Protein AF-A0A956H9R2-F1 (afdb_monomer)

Sequence (173 aa):
MGATNITAVIPGRVAHQPAMDPNILPSTFATTELSIGGMTCASCVSHVEQALSAVLGVETVSVNLATERASVRHQPGVEPATLAAAITKAGYDAQLSPKSKRVRSHDDGGLRRSLTIAALLTAPLFVIEMLGHAVPSFHEWLSVTFGRARLDWIGLILASAVMLGPGLDFYRK

Solvent-accessible surface area (backbone atoms only — not comparable to full-atom values): 10588 Å² total; per-residue (Å²): 141,89,85,80,91,79,90,78,91,72,90,76,71,81,75,78,75,76,79,78,76,87,80,85,62,90,74,66,60,40,78,48,47,35,34,44,48,88,65,85,47,73,69,48,47,55,52,48,47,51,44,51,61,69,39,84,58,48,77,49,73,48,72,40,72,93,76,34,34,35,43,37,35,23,39,74,86,58,54,72,68,57,58,29,50,36,36,41,74,74,73,31,50,48,44,80,42,88,72,76,74,68,82,72,69,82,60,61,66,61,58,50,50,51,50,52,51,50,48,63,67,46,47,62,56,49,52,56,61,57,47,36,73,75,34,65,73,55,41,53,56,48,45,74,75,61,40,66,74,54,53,54,55,52,49,53,54,51,53,51,52,59,55,55,53,67,54,53,61,66,76,72,111

Structure (mmCIF, N/CA/C/O backbone):
data_AF-A0A956H9R2-F1
#
_entry.id   AF-A0A956H9R2-F1
#
loop_
_atom_site.group_PDB
_atom_site.id
_atom_site.type_symbol
_atom_site.label_atom_id
_atom_site.label_alt_id
_atom_site.label_comp_id
_atom_site.label_asym_id
_atom_site.label_entity_id
_atom_site.label_seq_id
_atom_site.pdbx_PDB_ins_code
_atom_site.Cartn_x
_atom_site.Cartn_y
_atom_site.Cartn_z
_atom_site.occupancy
_atom_site.B_iso_or_equiv
_atom_site.auth_seq_id
_atom_site.auth_comp_id
_atom_site.auth_asym_id
_atom_site.auth_atom_id
_atom_site.pdbx_PDB_model_num
ATOM 1 N N . MET A 1 1 ? -54.084 -2.138 -38.788 1.00 40.81 1 MET A N 1
ATOM 2 C CA . MET A 1 1 ? -53.160 -2.146 -39.945 1.00 40.81 1 MET A CA 1
ATOM 3 C C . MET A 1 1 ? -53.142 -0.723 -40.491 1.00 40.81 1 MET A C 1
ATOM 5 O O . MET A 1 1 ? -54.175 -0.288 -40.957 1.00 40.81 1 MET A O 1
ATOM 9 N N . GLY A 1 2 ? -52.132 0.128 -40.360 1.00 43.62 2 GLY A N 1
ATOM 10 C CA . GLY A 1 2 ? -50.724 -0.065 -40.035 1.00 43.62 2 GLY A CA 1
ATOM 11 C C . GLY A 1 2 ? -49.897 0.801 -40.988 1.00 43.62 2 GLY A C 1
ATOM 12 O O . GLY A 1 2 ? -49.231 0.241 -41.844 1.00 43.62 2 GLY A O 1
ATOM 13 N N . ALA A 1 3 ? -50.012 2.134 -40.899 1.00 43.41 3 ALA A N 1
ATOM 14 C CA . ALA A 1 3 ? -49.107 3.090 -41.547 1.00 43.41 3 ALA A CA 1
ATOM 15 C C . ALA A 1 3 ? -49.358 4.525 -41.046 1.00 43.41 3 ALA A C 1
ATOM 17 O O . ALA A 1 3 ? -50.300 5.163 -41.505 1.00 43.41 3 ALA A O 1
ATOM 18 N N . THR A 1 4 ? -48.472 5.045 -40.190 1.00 41.53 4 THR A N 1
ATOM 19 C CA . THR A 1 4 ? -48.065 6.459 -40.255 1.00 41.53 4 THR A CA 1
ATOM 20 C C . THR A 1 4 ? -46.663 6.617 -39.669 1.00 41.53 4 THR A C 1
ATOM 22 O O . THR A 1 4 ? -46.440 6.448 -38.475 1.00 41.53 4 THR A O 1
ATOM 25 N N . ASN A 1 5 ? -45.714 6.918 -40.554 1.00 40.12 5 ASN A N 1
ATOM 26 C CA . ASN A 1 5 ? -44.390 7.443 -40.242 1.00 40.12 5 ASN A CA 1
ATOM 27 C C . ASN A 1 5 ? -44.522 8.809 -39.558 1.00 40.12 5 ASN A C 1
ATOM 29 O O . ASN A 1 5 ? -45.187 9.682 -40.114 1.00 40.12 5 ASN A O 1
ATOM 33 N N . ILE A 1 6 ? -43.809 9.032 -38.451 1.00 43.25 6 ILE A N 1
ATOM 34 C CA . ILE A 1 6 ? -43.349 10.373 -38.068 1.00 43.25 6 ILE A CA 1
ATOM 35 C C . ILE A 1 6 ? -41.888 10.271 -37.630 1.00 43.25 6 ILE A C 1
ATOM 37 O O . ILE A 1 6 ? -41.548 9.720 -36.586 1.00 43.25 6 ILE A O 1
ATOM 41 N N . THR A 1 7 ? -41.031 10.813 -38.485 1.00 40.97 7 THR A N 1
ATOM 42 C CA . THR A 1 7 ? -39.632 11.135 -38.239 1.00 40.97 7 THR A CA 1
ATOM 43 C C . THR A 1 7 ? -39.524 12.214 -37.162 1.00 40.97 7 THR A C 1
ATOM 45 O O . THR A 1 7 ? -40.109 13.283 -37.303 1.00 40.97 7 THR A O 1
ATOM 48 N N . ALA A 1 8 ? -38.703 11.981 -36.141 1.00 35.78 8 ALA A N 1
ATOM 49 C CA . ALA A 1 8 ? -38.083 13.048 -35.361 1.00 35.78 8 ALA A CA 1
ATOM 50 C C . ALA A 1 8 ? -36.672 12.605 -34.962 1.00 35.78 8 ALA A C 1
ATOM 52 O O . ALA A 1 8 ? -36.440 11.998 -33.920 1.00 35.78 8 ALA A O 1
ATOM 53 N N . VAL A 1 9 ? -35.722 12.889 -35.851 1.00 36.34 9 VAL A N 1
ATOM 54 C CA . VAL A 1 9 ? -34.301 12.950 -35.514 1.00 36.34 9 VAL A CA 1
ATOM 55 C C . VAL A 1 9 ? -34.120 14.149 -34.582 1.00 36.34 9 VAL A C 1
ATOM 57 O O . VAL A 1 9 ? -34.313 15.286 -35.005 1.00 36.34 9 VAL A O 1
ATOM 60 N N . ILE A 1 10 ? -33.747 13.905 -33.325 1.00 43.47 10 ILE A N 1
ATOM 61 C CA . ILE A 1 10 ? -33.203 14.933 -32.430 1.00 43.47 10 ILE A CA 1
ATOM 62 C C . ILE A 1 10 ? -31.730 14.578 -32.185 1.00 43.47 10 ILE A C 1
ATOM 64 O O . ILE A 1 10 ? -31.458 13.527 -31.603 1.00 43.47 10 ILE A O 1
ATOM 68 N N . PRO A 1 11 ? -30.760 15.418 -32.589 1.00 39.88 11 PRO A N 1
ATOM 69 C CA . PRO A 1 11 ? -29.368 15.242 -32.207 1.00 39.88 11 PRO A CA 1
ATOM 70 C C . PRO A 1 11 ? -29.194 15.778 -30.780 1.00 39.88 11 PRO A C 1
ATOM 72 O O . PRO A 1 11 ? -28.867 16.943 -30.551 1.00 39.88 11 PRO A O 1
ATOM 75 N N . GLY A 1 12 ? -29.474 14.926 -29.796 1.00 37.97 12 GLY A N 1
ATOM 76 C CA . GLY A 1 12 ? -29.256 15.218 -28.384 1.00 37.97 12 GLY A CA 1
ATOM 77 C C . GLY A 1 12 ? -27.779 15.087 -28.031 1.00 37.97 12 GLY A C 1
ATOM 78 O O . GLY A 1 12 ? -27.314 14.005 -27.691 1.00 37.97 12 GLY A O 1
ATOM 79 N N . ARG A 1 13 ? -27.053 16.201 -28.152 1.00 40.91 13 ARG A N 1
ATOM 80 C CA . ARG A 1 13 ? -25.752 16.497 -27.532 1.00 40.91 13 ARG A CA 1
ATOM 81 C C . ARG A 1 13 ? -25.540 15.664 -26.259 1.00 40.91 13 ARG A C 1
ATOM 83 O O . ARG A 1 13 ? -26.292 15.827 -25.302 1.00 40.91 13 ARG A O 1
ATOM 90 N N . VAL A 1 14 ? -24.509 14.811 -26.254 1.00 43.16 14 VAL A N 1
ATOM 91 C CA . VAL A 1 14 ? -24.004 14.141 -25.047 1.00 43.16 14 VAL A CA 1
ATOM 92 C C . VAL A 1 14 ? -23.794 15.234 -24.008 1.00 43.16 14 VAL A C 1
ATOM 94 O O . VAL A 1 14 ? -22.927 16.095 -24.170 1.00 43.16 14 VAL A O 1
ATOM 97 N N . ALA A 1 15 ? -24.660 15.264 -22.998 1.00 39.78 15 ALA A N 1
ATOM 98 C CA . ALA A 1 15 ? -24.491 16.136 -21.858 1.00 39.78 15 ALA A CA 1
ATOM 99 C C . ALA A 1 15 ? -23.187 15.704 -21.189 1.00 39.78 15 ALA A C 1
ATOM 101 O O . ALA A 1 15 ? -23.112 14.656 -20.553 1.00 39.78 15 ALA A O 1
ATOM 102 N N . HIS A 1 16 ? -22.141 16.493 -21.421 1.00 41.53 16 HIS A N 1
ATOM 103 C CA . HIS A 1 16 ? -20.935 16.514 -20.620 1.00 41.53 16 HIS A CA 1
ATOM 104 C C . HIS A 1 16 ? -21.388 16.684 -19.169 1.00 41.53 16 HIS A C 1
ATOM 106 O O . HIS A 1 16 ? -21.854 17.755 -18.786 1.00 41.53 16 HIS A O 1
ATOM 112 N N . GLN A 1 17 ? -21.378 15.590 -18.411 1.00 53.69 17 GLN A N 1
ATOM 113 C CA . GLN A 1 17 ? -21.685 15.602 -16.990 1.00 53.69 17 GLN A CA 1
ATOM 114 C C . GLN A 1 17 ? -20.584 16.445 -16.335 1.00 53.69 17 GLN A C 1
ATOM 116 O O . GLN A 1 17 ? -19.419 16.048 -16.419 1.00 53.69 17 GLN A O 1
ATOM 121 N N . PRO A 1 18 ? -20.887 17.627 -15.766 1.00 43.78 18 PRO A N 1
ATOM 122 C CA . PRO A 1 18 ? -19.881 18.356 -15.018 1.00 43.78 18 PRO A CA 1
ATOM 123 C C . PRO A 1 18 ? -19.479 17.467 -13.843 1.00 43.78 18 PRO A C 1
ATOM 125 O O . PRO A 1 18 ? -20.340 16.943 -13.132 1.00 43.78 18 PRO A O 1
ATOM 128 N N . ALA A 1 19 ? -18.173 17.242 -13.703 1.00 48.56 19 ALA A N 1
ATOM 129 C CA . ALA A 1 19 ? -17.596 16.570 -12.554 1.00 48.56 19 ALA A CA 1
ATOM 130 C C . ALA A 1 19 ? -18.202 17.182 -11.284 1.00 48.56 19 ALA A C 1
ATOM 132 O O . ALA A 1 19 ? -18.130 18.391 -11.079 1.00 48.56 19 ALA A O 1
ATOM 133 N N . MET A 1 20 ? -18.866 16.356 -10.475 1.00 42.56 20 MET A N 1
ATOM 134 C CA . MET A 1 20 ? -19.297 16.773 -9.148 1.00 42.56 20 MET A CA 1
ATOM 135 C C . MET A 1 20 ? -18.040 17.064 -8.335 1.00 42.56 20 MET A C 1
ATOM 137 O O . MET A 1 20 ? -17.264 16.150 -8.064 1.00 42.56 20 MET A O 1
ATOM 141 N N . ASP A 1 21 ? -17.846 18.327 -7.966 1.00 52.12 21 ASP A N 1
ATOM 142 C CA . ASP A 1 21 ? -16.812 18.749 -7.030 1.00 52.12 21 ASP A CA 1
ATOM 143 C C . ASP A 1 21 ? -17.079 18.089 -5.663 1.00 52.12 21 ASP A C 1
ATOM 145 O O . ASP A 1 21 ? -18.070 18.419 -5.007 1.00 52.12 21 ASP A O 1
ATOM 149 N N . PRO A 1 22 ? -16.222 17.176 -5.168 1.00 59.03 22 PRO A N 1
ATOM 150 C CA . PRO A 1 22 ? -16.451 16.479 -3.899 1.00 59.03 22 PRO A CA 1
ATOM 151 C C . PRO A 1 22 ? -16.157 17.355 -2.664 1.00 59.03 22 PRO A C 1
ATOM 153 O O . PRO A 1 22 ? -15.996 16.835 -1.565 1.00 59.03 22 PRO A O 1
ATOM 156 N N . ASN A 1 23 ? -16.058 18.680 -2.817 1.00 55.75 23 ASN A N 1
ATOM 157 C CA . ASN A 1 23 ? -15.559 19.593 -1.787 1.00 55.75 23 ASN A CA 1
ATOM 158 C C . ASN A 1 23 ? -16.600 20.637 -1.344 1.00 55.75 23 ASN A C 1
ATOM 160 O O . ASN A 1 23 ? -16.309 21.830 -1.304 1.00 55.75 23 ASN A O 1
ATOM 164 N N . ILE A 1 24 ? -17.827 20.202 -1.037 1.00 48.12 24 ILE A N 1
ATOM 165 C CA . ILE A 1 24 ? -18.875 21.092 -0.493 1.00 48.12 24 ILE A CA 1
ATOM 166 C C . ILE A 1 24 ? -19.135 20.858 1.008 1.00 48.12 24 ILE A C 1
ATOM 168 O O . ILE A 1 24 ? -19.807 21.659 1.647 1.00 48.12 24 ILE A O 1
ATOM 172 N N . LEU A 1 25 ? -18.520 19.856 1.644 1.00 46.28 25 LEU A N 1
ATOM 173 C CA . LEU A 1 25 ? -18.538 19.715 3.104 1.00 46.28 25 LEU A CA 1
ATOM 174 C C . LEU A 1 25 ? -17.166 19.211 3.570 1.00 46.28 25 LEU A C 1
ATOM 176 O O . LEU A 1 25 ? -16.755 18.145 3.113 1.00 46.28 25 LEU A O 1
ATOM 180 N N . PRO A 1 26 ? -16.446 19.897 4.480 1.00 50.88 26 PRO A N 1
ATOM 181 C CA . PRO A 1 26 ? -15.324 19.282 5.170 1.00 50.88 26 PRO A CA 1
ATOM 182 C C . PRO A 1 26 ? -15.901 18.242 6.133 1.00 50.88 26 PRO A C 1
ATOM 184 O O . PRO A 1 26 ? -16.049 18.486 7.328 1.00 50.88 26 PRO A O 1
ATOM 187 N N . SER A 1 27 ? -16.270 17.071 5.620 1.00 58.09 27 SER A N 1
ATOM 188 C CA . SER A 1 27 ? -16.383 15.889 6.455 1.00 58.09 27 SER A CA 1
ATOM 189 C C . SER A 1 27 ? -14.968 15.618 6.959 1.00 58.09 27 SER A C 1
ATOM 191 O O . SER A 1 27 ? -14.120 15.130 6.211 1.00 58.09 27 SER A O 1
ATOM 193 N N . THR A 1 28 ? -14.671 16.075 8.175 1.00 73.38 28 THR A N 1
ATOM 194 C CA . THR A 1 28 ? -13.349 16.044 8.814 1.00 73.38 28 THR A CA 1
ATOM 195 C C . THR A 1 28 ? -12.965 14.614 9.178 1.00 73.38 28 THR A C 1
ATOM 197 O O . THR A 1 28 ? -12.800 14.272 10.341 1.00 73.38 28 THR A O 1
ATOM 200 N N . PHE A 1 29 ? -12.834 13.747 8.181 1.00 80.81 29 PHE A N 1
ATOM 201 C CA . PHE A 1 29 ? -12.294 12.415 8.366 1.00 80.81 29 PHE A CA 1
ATOM 202 C C . PHE A 1 29 ? -10.786 12.509 8.595 1.00 80.81 29 PHE A C 1
ATOM 204 O O . PHE A 1 29 ? -10.067 13.217 7.886 1.00 80.81 29 PHE A O 1
ATOM 211 N N . ALA A 1 30 ? -10.310 11.792 9.605 1.00 85.00 30 ALA A N 1
ATOM 212 C CA . ALA A 1 30 ? -8.898 11.599 9.868 1.00 85.00 30 ALA A CA 1
ATOM 213 C C . ALA A 1 30 ? -8.435 10.293 9.211 1.00 85.00 30 ALA A C 1
ATOM 215 O O . ALA A 1 30 ? -9.179 9.313 9.154 1.00 85.00 30 ALA A O 1
ATOM 216 N N . THR A 1 31 ? -7.198 10.280 8.717 1.00 88.06 31 THR A N 1
ATOM 217 C CA . THR A 1 31 ? -6.542 9.060 8.237 1.00 88.06 31 THR A CA 1
ATOM 218 C C . THR A 1 31 ? -5.458 8.662 9.223 1.00 88.06 31 THR A C 1
ATOM 220 O O . THR A 1 31 ? -4.543 9.447 9.484 1.00 88.06 31 THR A O 1
ATOM 223 N N . THR A 1 32 ? -5.541 7.433 9.721 1.00 89.25 32 THR A N 1
ATOM 224 C CA . THR A 1 32 ? -4.547 6.832 10.615 1.00 89.25 32 THR A CA 1
ATOM 225 C C . THR A 1 32 ? -3.895 5.641 9.926 1.00 89.25 32 THR A C 1
ATOM 227 O O . THR A 1 32 ? -4.575 4.830 9.299 1.00 89.25 32 THR A O 1
ATOM 230 N N . GLU A 1 33 ? -2.572 5.530 10.052 1.00 91.25 33 GLU A N 1
ATOM 231 C CA . GLU A 1 33 ? -1.825 4.347 9.623 1.00 91.25 33 GLU A CA 1
ATOM 232 C C . GLU A 1 33 ? -1.420 3.484 10.816 1.00 91.25 33 GLU A C 1
ATOM 234 O O . GLU A 1 33 ? -0.844 3.971 11.795 1.00 91.25 33 GLU A O 1
ATOM 239 N N . LEU A 1 34 ? -1.676 2.185 10.695 1.00 90.94 34 LEU A N 1
ATOM 240 C CA . LEU A 1 34 ? -1.289 1.167 11.663 1.00 90.94 34 LEU A CA 1
ATOM 241 C C . LEU A 1 34 ? -0.310 0.190 11.008 1.00 90.94 34 LEU A C 1
ATOM 243 O O . LEU A 1 34 ? -0.489 -0.202 9.855 1.00 90.94 34 LEU A O 1
ATOM 247 N N . SER A 1 35 ? 0.729 -0.189 11.745 1.00 91.69 35 SER A N 1
ATOM 248 C CA . SER A 1 35 ? 1.608 -1.306 11.402 1.00 91.69 35 SER A CA 1
ATOM 249 C C . SER A 1 35 ? 1.041 -2.569 12.038 1.00 91.69 35 SER A C 1
ATOM 251 O O . SER A 1 35 ? 0.669 -2.526 13.213 1.00 91.69 35 SER A O 1
ATOM 253 N N . ILE A 1 36 ? 0.968 -3.664 11.283 1.00 91.56 36 ILE A N 1
ATOM 254 C CA . ILE A 1 36 ? 0.336 -4.908 11.732 1.00 91.56 36 ILE A CA 1
ATOM 255 C C . ILE A 1 36 ? 1.327 -6.062 11.629 1.00 91.56 36 ILE A C 1
ATOM 257 O O . ILE A 1 36 ? 1.747 -6.419 10.534 1.00 91.56 36 ILE A O 1
ATOM 261 N N . GLY A 1 37 ? 1.652 -6.682 12.757 1.00 89.31 37 GLY A N 1
ATOM 262 C CA . GLY A 1 37 ? 2.492 -7.871 12.818 1.00 89.31 37 GLY A CA 1
ATOM 263 C C . GLY A 1 37 ? 1.692 -9.166 12.667 1.00 89.31 37 GLY A C 1
ATOM 264 O O . GLY A 1 37 ? 0.582 -9.303 13.188 1.00 89.31 37 GLY A O 1
ATOM 265 N N . GLY A 1 38 ? 2.288 -10.152 11.990 1.00 86.38 38 GLY A N 1
ATOM 266 C CA . GLY A 1 38 ? 1.751 -11.516 11.904 1.00 86.38 38 GLY A CA 1
ATOM 267 C C . GLY A 1 38 ? 0.800 -11.778 10.731 1.00 86.38 38 GLY A C 1
ATOM 268 O O . GLY A 1 38 ? 0.182 -12.841 10.679 1.00 86.38 38 GLY A O 1
ATOM 269 N N . MET A 1 39 ? 0.681 -10.854 9.771 1.00 88.06 39 MET A N 1
ATOM 270 C CA . MET A 1 39 ? -0.054 -11.106 8.528 1.00 88.06 39 MET A CA 1
ATOM 271 C C . MET A 1 39 ? 0.832 -11.849 7.526 1.00 88.06 39 MET A C 1
ATOM 273 O O . MET A 1 39 ? 1.790 -11.295 7.007 1.00 88.06 39 MET A O 1
ATOM 277 N N . THR A 1 40 ? 0.491 -13.094 7.205 1.00 86.88 40 THR A N 1
ATOM 278 C CA . THR A 1 40 ? 1.276 -13.929 6.272 1.00 86.88 40 THR A CA 1
ATOM 279 C C . THR A 1 40 ? 0.507 -14.320 5.012 1.00 86.88 40 THR A C 1
ATOM 281 O O . THR A 1 40 ? 1.043 -14.995 4.136 1.00 86.88 40 THR A O 1
ATOM 284 N N . CYS A 1 41 ? -0.764 -13.929 4.909 1.00 90.00 41 CYS A N 1
ATOM 285 C CA . CYS A 1 41 ? -1.683 -14.485 3.929 1.00 90.00 41 CYS A CA 1
ATOM 286 C C . CYS A 1 41 ? -2.767 -13.491 3.497 1.00 90.00 41 CYS A C 1
ATOM 288 O O . CYS A 1 41 ? -3.171 -12.627 4.270 1.00 90.00 41 CYS A O 1
ATOM 290 N N . ALA A 1 42 ? -3.301 -13.637 2.280 1.00 86.75 42 ALA A N 1
ATOM 291 C CA . ALA A 1 42 ? -4.391 -12.784 1.791 1.00 86.75 42 ALA A CA 1
ATOM 292 C C . ALA A 1 42 ? -5.674 -12.916 2.635 1.00 86.75 42 ALA A C 1
ATOM 294 O O . ALA A 1 42 ? -6.384 -11.939 2.842 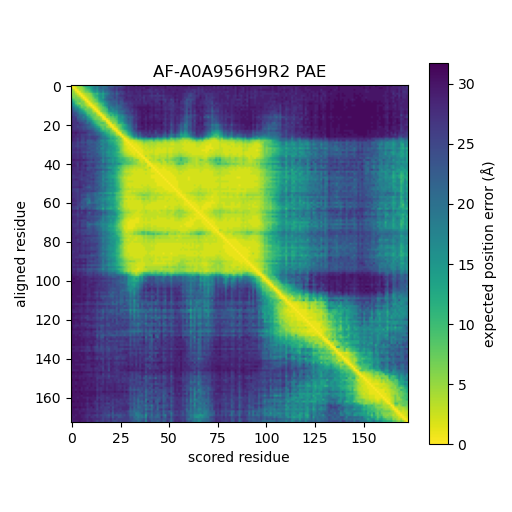1.00 86.75 42 ALA A O 1
ATOM 295 N N . SER A 1 43 ? -5.951 -14.094 3.202 1.00 90.25 43 SER A N 1
ATOM 296 C CA . SER A 1 43 ? -7.079 -14.260 4.129 1.00 90.25 43 SER A CA 1
ATOM 297 C C . SER A 1 43 ? -6.871 -13.521 5.457 1.00 90.25 43 SER A C 1
ATOM 299 O O . SER A 1 43 ? -7.837 -13.067 6.062 1.00 90.25 43 SER A O 1
ATOM 301 N N . CYS A 1 44 ? -5.617 -13.345 5.885 1.00 91.00 44 CYS A N 1
ATOM 302 C CA . CYS A 1 44 ? -5.247 -12.571 7.066 1.00 91.00 44 CYS A CA 1
ATOM 303 C C . CYS A 1 44 ? -5.606 -11.089 6.852 1.00 91.00 44 CYS A C 1
ATOM 305 O O . CYS A 1 44 ? -6.176 -10.452 7.733 1.00 91.00 44 CYS A O 1
ATOM 307 N N . VAL A 1 45 ? -5.354 -10.576 5.641 1.00 92.19 45 VAL A N 1
ATOM 308 C CA . VAL A 1 45 ? -5.723 -9.215 5.216 1.00 92.19 45 VAL A CA 1
ATOM 309 C C . VAL A 1 45 ? -7.230 -9.003 5.332 1.00 92.19 45 VAL A C 1
ATOM 311 O O . VAL A 1 45 ? -7.663 -8.083 6.019 1.00 92.19 45 VAL A O 1
ATOM 314 N N . SER A 1 46 ? -8.033 -9.885 4.730 1.00 92.81 46 SER A N 1
ATOM 315 C CA . SER A 1 46 ? -9.495 -9.758 4.768 1.00 92.81 46 SER A CA 1
ATOM 316 C C . SER A 1 46 ? -10.053 -9.810 6.191 1.00 92.81 46 SER A C 1
ATOM 318 O O . SER A 1 46 ? -11.008 -9.100 6.500 1.00 92.81 46 SER A O 1
ATOM 320 N N . HIS A 1 47 ? -9.460 -10.621 7.070 1.00 93.38 47 HIS A N 1
ATOM 321 C CA . HIS A 1 47 ? -9.880 -10.701 8.467 1.00 93.38 47 HIS A CA 1
ATOM 322 C C . HIS A 1 47 ? -9.604 -9.390 9.220 1.00 93.38 47 HIS A C 1
ATOM 324 O O . HIS A 1 47 ? -10.474 -8.888 9.933 1.00 93.38 47 HIS A O 1
ATOM 330 N N . VAL A 1 48 ? -8.432 -8.785 9.002 1.00 93.38 48 VAL A N 1
ATOM 331 C CA . VAL A 1 48 ? -8.086 -7.480 9.582 1.00 93.38 48 VAL A CA 1
ATOM 332 C C . VAL A 1 48 ? -8.966 -6.358 9.022 1.00 93.38 48 VAL A C 1
ATOM 334 O O . VAL A 1 48 ? -9.444 -5.516 9.785 1.00 93.38 48 VAL A O 1
ATOM 337 N N . GLU A 1 49 ? -9.236 -6.352 7.715 1.00 93.88 49 GLU A N 1
ATOM 338 C CA . GLU A 1 49 ? -10.134 -5.375 7.086 1.00 93.88 49 GLU A CA 1
ATOM 339 C C . GLU A 1 49 ? -11.547 -5.438 7.669 1.00 93.88 49 GLU A C 1
ATOM 341 O O . GLU A 1 49 ? -12.136 -4.397 7.969 1.00 93.88 49 GLU A O 1
ATOM 346 N N . GLN A 1 50 ? -12.075 -6.645 7.888 1.00 92.44 50 GLN A N 1
ATOM 347 C CA . GLN A 1 50 ? -13.377 -6.847 8.526 1.00 92.44 50 GLN A CA 1
ATOM 348 C C . GLN A 1 50 ? -13.379 -6.361 9.979 1.00 92.44 50 GLN A C 1
ATOM 350 O O . GLN A 1 50 ? -14.304 -5.653 10.380 1.00 92.44 50 GLN A O 1
ATOM 355 N N . ALA A 1 51 ? -12.334 -6.677 10.751 1.00 92.19 51 ALA A N 1
ATOM 356 C CA . ALA A 1 51 ? -12.211 -6.239 12.140 1.00 92.19 51 ALA A CA 1
ATOM 357 C C . ALA A 1 51 ? -12.173 -4.706 12.269 1.00 92.19 51 ALA A C 1
ATOM 359 O O . ALA A 1 51 ? -12.818 -4.142 13.153 1.00 92.19 51 ALA A O 1
ATOM 360 N N . LEU A 1 52 ? -11.461 -4.025 11.367 1.00 91.94 52 LEU A N 1
ATOM 361 C CA . LEU A 1 52 ? -11.385 -2.563 11.332 1.00 91.94 52 LEU A CA 1
ATOM 362 C C . LEU A 1 52 ? -12.676 -1.918 10.824 1.00 91.94 52 LEU A C 1
ATOM 364 O O . LEU A 1 52 ? -13.105 -0.903 11.367 1.00 91.94 52 LEU A O 1
ATOM 368 N N . SER A 1 53 ? -13.323 -2.515 9.823 1.00 91.69 53 SER A N 1
ATOM 369 C CA . SER A 1 53 ? -14.589 -2.007 9.274 1.00 91.69 53 SER A CA 1
ATOM 370 C C . SER A 1 53 ? -15.753 -2.139 10.261 1.00 91.69 53 SER A C 1
ATOM 372 O O . SER A 1 53 ? -16.728 -1.400 10.166 1.00 91.69 53 SER A O 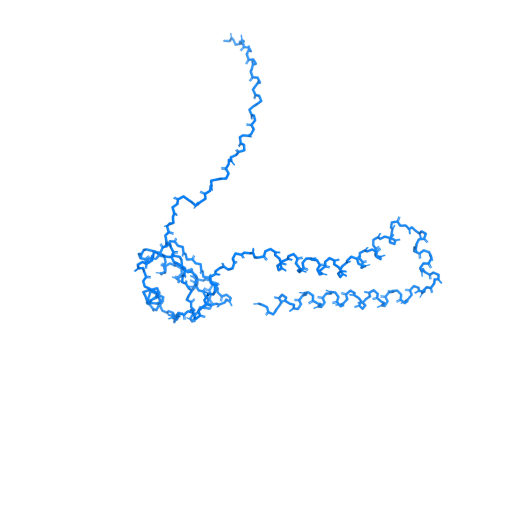1
ATOM 374 N N . ALA A 1 54 ? -15.656 -3.055 11.229 1.00 91.25 54 ALA A N 1
ATOM 375 C CA . ALA A 1 54 ? -16.636 -3.209 12.302 1.00 91.25 54 ALA A CA 1
ATOM 376 C C . ALA A 1 54 ? -16.550 -2.107 13.379 1.00 91.25 54 ALA A C 1
ATOM 378 O O . ALA A 1 54 ? -17.449 -1.997 14.217 1.00 91.25 54 ALA A O 1
ATOM 379 N N . VAL A 1 55 ? -15.488 -1.291 13.391 1.00 90.44 55 VAL A N 1
ATOM 380 C CA . VAL A 1 55 ? -15.343 -0.190 14.351 1.00 90.44 55 VAL A CA 1
ATOM 381 C C . VAL A 1 55 ? -16.259 0.970 13.955 1.00 90.44 55 VAL A C 1
ATOM 383 O O . VAL A 1 55 ? -16.206 1.486 12.840 1.00 90.44 55 VAL A O 1
ATOM 386 N N . LEU A 1 56 ? -17.088 1.423 14.899 1.00 88.00 56 LEU A N 1
ATOM 387 C CA . LEU A 1 56 ? -17.988 2.557 14.692 1.00 88.00 56 LEU A CA 1
ATOM 388 C C . LEU A 1 56 ? -17.202 3.823 14.325 1.00 88.00 56 LEU A C 1
ATOM 390 O O . LEU A 1 56 ? -16.273 4.217 15.026 1.00 88.00 56 LEU A O 1
ATOM 394 N N . GLY A 1 57 ? -17.610 4.476 13.237 1.00 86.31 57 GLY A N 1
ATOM 395 C CA . GLY A 1 57 ? -16.974 5.698 12.743 1.00 86.31 57 GLY A CA 1
ATOM 396 C C . GLY A 1 57 ? -15.838 5.467 11.745 1.00 86.31 57 GLY A C 1
ATOM 397 O O . GLY A 1 57 ? -15.256 6.449 11.290 1.00 86.31 57 GLY A O 1
ATOM 398 N N . VAL A 1 58 ? -15.534 4.221 11.370 1.00 89.88 58 VAL A N 1
ATOM 399 C CA . VAL A 1 58 ? -14.664 3.910 10.226 1.00 89.88 58 VAL A CA 1
ATOM 400 C C . VAL A 1 58 ? -15.456 4.021 8.922 1.00 89.88 58 VAL A C 1
ATOM 402 O O . VAL A 1 58 ? -16.576 3.531 8.819 1.00 89.88 58 VAL A O 1
ATOM 405 N N . GLU A 1 59 ? -14.878 4.691 7.929 1.00 90.00 59 GLU A N 1
ATOM 406 C CA . GLU A 1 59 ? -15.488 4.895 6.610 1.00 90.00 59 GLU A CA 1
ATOM 407 C C . GLU A 1 59 ? -14.842 3.997 5.551 1.00 90.00 59 GLU A C 1
ATOM 409 O O . GLU A 1 59 ? -15.524 3.382 4.738 1.00 90.00 59 GLU A O 1
ATOM 414 N N . THR A 1 60 ? -13.510 3.924 5.545 1.00 87.06 60 THR A N 1
ATOM 415 C CA . THR A 1 60 ? -12.751 3.077 4.615 1.00 87.06 60 THR A CA 1
ATOM 416 C C . THR A 1 60 ? -11.514 2.514 5.284 1.00 87.06 60 THR A C 1
ATOM 418 O O . THR A 1 60 ? -10.853 3.182 6.082 1.00 87.06 60 THR A O 1
ATOM 421 N N . VAL A 1 61 ? -11.189 1.283 4.905 1.00 92.62 61 VAL A N 1
ATOM 422 C CA . VAL A 1 61 ? -10.010 0.543 5.344 1.00 92.62 61 VAL A CA 1
ATOM 423 C C . VAL A 1 61 ? -9.291 0.040 4.100 1.00 92.62 61 VAL A C 1
ATOM 425 O O . VAL A 1 61 ? -9.930 -0.418 3.155 1.00 92.62 61 VAL A O 1
ATOM 428 N N . SER A 1 62 ? -7.969 0.135 4.090 1.00 90.62 62 SER A N 1
ATOM 429 C CA . SER A 1 62 ? -7.124 -0.507 3.088 1.00 90.62 62 SER A CA 1
ATOM 430 C C . SER A 1 62 ? -5.935 -1.143 3.782 1.00 90.62 62 SER A C 1
ATOM 432 O O . SER A 1 62 ? -5.237 -0.474 4.548 1.00 90.62 62 SER A O 1
ATOM 434 N N . VAL A 1 63 ? -5.701 -2.426 3.523 1.00 91.62 63 VAL A N 1
ATOM 435 C CA . VAL A 1 63 ? -4.581 -3.164 4.106 1.00 91.62 63 VAL A CA 1
ATOM 436 C C . VAL A 1 63 ? -3.643 -3.632 3.000 1.00 91.62 63 VAL A C 1
ATOM 438 O O . VAL A 1 63 ? -4.061 -4.159 1.972 1.00 91.62 63 VAL A O 1
ATOM 441 N N . ASN A 1 64 ? -2.345 -3.436 3.209 1.00 89.75 64 ASN A N 1
ATOM 442 C CA . ASN A 1 64 ? -1.303 -3.848 2.285 1.00 89.75 64 ASN A CA 1
ATOM 443 C C . ASN A 1 64 ? -0.409 -4.895 2.953 1.00 89.75 64 ASN A C 1
ATOM 445 O O . ASN A 1 64 ? 0.402 -4.563 3.820 1.00 89.75 64 ASN A O 1
ATOM 449 N N . LEU A 1 65 ? -0.533 -6.143 2.494 1.00 88.88 65 LEU A N 1
ATOM 450 C CA . LEU A 1 65 ? 0.239 -7.281 2.991 1.00 88.88 65 LEU A CA 1
ATOM 451 C C . LEU A 1 65 ? 1.744 -7.131 2.747 1.00 88.88 65 LEU A C 1
ATOM 453 O O . LEU A 1 65 ? 2.528 -7.444 3.631 1.00 88.88 65 LEU A O 1
ATOM 457 N N . ALA A 1 66 ? 2.152 -6.617 1.583 1.00 86.25 66 ALA A N 1
ATOM 458 C CA . ALA A 1 66 ? 3.568 -6.478 1.233 1.00 86.25 66 ALA A CA 1
ATOM 459 C C . ALA A 1 66 ? 4.305 -5.489 2.147 1.00 86.25 66 ALA A C 1
ATOM 461 O O . ALA A 1 66 ? 5.506 -5.613 2.358 1.00 86.25 66 ALA A O 1
ATOM 462 N N . THR A 1 67 ? 3.581 -4.503 2.684 1.00 85.62 67 THR A N 1
ATOM 463 C CA . THR A 1 67 ? 4.146 -3.491 3.589 1.00 85.62 67 THR A CA 1
ATOM 464 C C . THR A 1 67 ? 3.731 -3.664 5.046 1.00 85.62 67 THR A C 1
ATOM 466 O O . THR A 1 67 ? 4.133 -2.839 5.860 1.00 85.62 67 THR A O 1
ATOM 469 N N . GLU A 1 68 ? 2.923 -4.682 5.361 1.00 89.88 68 GLU A N 1
ATOM 470 C CA . GLU A 1 68 ? 2.370 -4.942 6.698 1.00 89.88 68 GLU A CA 1
ATOM 471 C C . GLU A 1 68 ? 1.679 -3.716 7.334 1.00 89.88 68 GLU A C 1
ATOM 473 O O . GLU A 1 68 ? 1.792 -3.442 8.531 1.00 89.88 68 GLU A O 1
ATOM 478 N N . ARG A 1 69 ? 0.956 -2.937 6.516 1.00 90.25 69 ARG A N 1
ATOM 479 C CA . ARG A 1 69 ? 0.318 -1.674 6.933 1.00 90.25 69 ARG A CA 1
ATOM 480 C C . ARG A 1 69 ? -1.171 -1.637 6.634 1.00 90.25 69 ARG A C 1
ATOM 482 O O . ARG A 1 69 ? -1.609 -2.105 5.586 1.00 90.25 69 ARG A O 1
ATOM 489 N N . ALA A 1 70 ? -1.923 -0.992 7.521 1.00 91.31 70 ALA A N 1
ATOM 490 C CA . ALA A 1 70 ? -3.319 -0.622 7.324 1.00 91.31 70 ALA A CA 1
ATOM 491 C C . ALA A 1 70 ? -3.489 0.897 7.329 1.00 91.31 70 ALA A C 1
ATOM 493 O O . ALA A 1 70 ? -3.022 1.578 8.242 1.00 91.31 70 ALA A O 1
ATOM 494 N N . SER A 1 71 ? -4.199 1.417 6.334 1.00 90.62 71 SER A N 1
ATOM 495 C CA . SER A 1 71 ? -4.679 2.794 6.282 1.00 90.62 71 SER A CA 1
ATOM 496 C C . SER A 1 71 ? -6.174 2.813 6.581 1.00 90.62 71 SER A C 1
ATOM 498 O O . SER A 1 71 ? -6.952 2.119 5.924 1.00 90.62 71 SER A O 1
ATOM 500 N N . VAL A 1 72 ? -6.577 3.598 7.578 1.00 91.19 72 VAL A N 1
ATOM 501 C CA . VAL A 1 72 ? -7.970 3.686 8.028 1.00 91.19 72 VAL A CA 1
ATOM 502 C C . VAL A 1 72 ? -8.424 5.135 7.975 1.00 91.19 72 VAL A C 1
ATOM 504 O O . VAL A 1 72 ? -7.821 5.998 8.617 1.00 91.19 72 VAL A O 1
ATOM 507 N N . ARG A 1 73 ? -9.501 5.404 7.233 1.00 89.19 73 ARG A N 1
ATOM 508 C CA . ARG A 1 73 ? -10.208 6.688 7.246 1.00 89.19 73 ARG A CA 1
ATOM 509 C C . ARG A 1 73 ? -11.376 6.593 8.218 1.00 89.19 73 ARG A C 1
ATOM 511 O O . ARG A 1 73 ? -12.245 5.737 8.058 1.00 89.19 73 ARG A O 1
ATOM 518 N N . HIS A 1 74 ? -11.380 7.450 9.229 1.00 88.75 74 HIS A N 1
ATOM 519 C CA . HIS A 1 74 ? -12.349 7.414 10.316 1.00 88.75 74 HIS A CA 1
ATOM 520 C C . HIS A 1 74 ? -12.779 8.816 10.746 1.00 88.75 74 HIS A C 1
ATOM 522 O O . HIS A 1 74 ? -12.129 9.819 10.453 1.00 88.75 74 HIS A O 1
ATOM 528 N N . GLN A 1 75 ? -13.894 8.892 11.460 1.00 89.44 75 GLN A N 1
ATOM 529 C CA . GLN A 1 75 ? -14.372 10.120 12.082 1.00 89.44 75 GLN A CA 1
ATOM 530 C C . GLN A 1 75 ? -13.367 10.623 13.136 1.00 89.44 75 GLN A C 1
ATOM 532 O O . GLN A 1 75 ? -12.686 9.816 13.777 1.00 89.44 75 GLN A O 1
ATOM 537 N N . PRO A 1 76 ? -13.284 11.943 13.377 1.00 82.00 76 PRO A N 1
ATOM 538 C CA . PRO A 1 76 ? -12.254 12.537 14.231 1.00 82.00 76 PRO A CA 1
ATOM 539 C C . PRO A 1 76 ? -12.404 12.168 15.719 1.00 82.00 76 PRO A C 1
ATOM 541 O O . PRO A 1 76 ? -11.493 12.415 16.499 1.00 82.00 76 PRO A O 1
ATOM 544 N N . GLY A 1 77 ? -13.531 11.562 16.112 1.00 81.38 77 GLY A N 1
ATOM 545 C CA . GLY A 1 77 ? -13.763 11.035 17.460 1.00 81.38 77 GLY A CA 1
ATOM 546 C C . GLY A 1 77 ? -13.255 9.608 17.697 1.00 81.38 77 GLY A C 1
ATOM 547 O O . GLY A 1 77 ? -13.301 9.143 18.831 1.00 81.38 77 GLY A O 1
ATOM 548 N N . VAL A 1 78 ? -12.788 8.900 16.663 1.00 84.94 78 VAL A N 1
ATOM 549 C CA . VAL A 1 78 ? -12.239 7.545 16.822 1.00 84.94 78 VAL A CA 1
ATOM 550 C C . VAL A 1 78 ? -10.771 7.647 17.214 1.00 84.94 78 VAL A C 1
ATOM 552 O O . VAL A 1 78 ? -9.945 8.172 16.466 1.00 84.94 78 VAL A O 1
ATOM 555 N N . GLU A 1 79 ? -10.441 7.134 18.396 1.00 87.62 79 GLU A N 1
ATOM 556 C CA . GLU A 1 79 ? -9.070 7.143 18.885 1.00 87.62 79 GLU A CA 1
ATOM 557 C C . GLU A 1 79 ? -8.229 6.075 18.161 1.00 87.62 79 GLU A C 1
ATOM 559 O O . GLU A 1 79 ? -8.658 4.919 18.071 1.00 87.62 79 GLU A O 1
ATOM 564 N N . PRO A 1 80 ? -7.006 6.396 17.701 1.00 87.38 80 PRO A N 1
ATOM 565 C CA . PRO A 1 80 ? -6.118 5.430 17.052 1.00 87.38 80 PRO A CA 1
ATOM 566 C C . PRO A 1 80 ? -5.848 4.164 17.887 1.00 87.38 80 PRO A C 1
ATOM 568 O O . PRO A 1 80 ? -5.694 3.074 17.337 1.00 87.38 80 PRO A O 1
ATOM 571 N N . ALA A 1 81 ? -5.855 4.285 19.219 1.00 88.00 81 ALA A N 1
ATOM 572 C CA . ALA A 1 81 ? -5.736 3.156 20.140 1.00 88.00 81 ALA A CA 1
ATOM 573 C C . ALA A 1 81 ? -6.912 2.165 20.034 1.00 88.00 81 ALA A C 1
ATOM 575 O O . ALA A 1 81 ? -6.719 0.961 20.190 1.00 88.00 81 ALA A O 1
ATOM 576 N N . THR A 1 82 ? -8.118 2.645 19.707 1.00 90.38 82 THR A N 1
ATOM 577 C CA . THR A 1 82 ? -9.302 1.793 19.496 1.00 90.38 82 THR A CA 1
ATOM 578 C C . THR A 1 82 ? -9.142 0.933 18.243 1.00 90.38 82 THR A C 1
ATOM 580 O O . THR A 1 82 ? -9.489 -0.248 18.255 1.00 90.38 82 THR A O 1
ATOM 583 N N . LEU A 1 83 ? -8.561 1.500 17.180 1.00 89.94 83 LEU A N 1
ATOM 584 C CA . LEU A 1 83 ? -8.265 0.775 15.942 1.00 89.94 83 LEU A CA 1
ATOM 585 C C . LEU A 1 83 ? -7.201 -0.304 16.172 1.00 89.94 83 LEU A C 1
ATOM 587 O O . LEU A 1 83 ? -7.384 -1.442 15.746 1.00 89.94 83 LEU A O 1
ATOM 591 N N . ALA A 1 84 ? -6.131 0.022 16.902 1.00 91.31 84 ALA A N 1
ATOM 592 C CA . ALA A 1 84 ? -5.113 -0.959 17.277 1.00 91.31 84 ALA A CA 1
ATOM 593 C C . ALA A 1 84 ? -5.713 -2.095 18.125 1.00 91.31 84 ALA A C 1
ATOM 595 O O . ALA A 1 84 ? -5.515 -3.268 17.816 1.00 91.31 84 ALA A O 1
ATOM 596 N N . ALA A 1 85 ? -6.538 -1.764 19.123 1.00 90.75 85 ALA A N 1
ATOM 597 C CA . ALA A 1 85 ? -7.199 -2.752 19.973 1.00 90.75 85 ALA A CA 1
ATOM 598 C C . ALA A 1 85 ? -8.151 -3.683 19.199 1.00 90.75 85 ALA A C 1
ATOM 600 O O . ALA A 1 85 ? -8.270 -4.859 19.548 1.00 90.75 85 ALA A O 1
ATOM 601 N N . ALA A 1 86 ? -8.824 -3.188 18.153 1.00 91.94 86 ALA A N 1
ATOM 602 C CA . ALA A 1 86 ? -9.664 -4.016 17.286 1.00 91.94 86 ALA A CA 1
ATOM 603 C C . ALA A 1 86 ? -8.837 -5.078 16.541 1.00 91.94 86 ALA A C 1
ATOM 605 O O . ALA A 1 86 ? -9.231 -6.243 16.489 1.00 91.94 86 ALA A O 1
ATOM 606 N N . ILE A 1 87 ? -7.658 -4.699 16.042 1.00 92.12 87 ILE A N 1
ATOM 607 C CA . ILE A 1 87 ? -6.731 -5.615 15.368 1.00 92.12 87 ILE A CA 1
ATOM 608 C C . ILE A 1 87 ? -6.137 -6.625 16.366 1.00 92.12 87 ILE A C 1
ATOM 610 O O . ILE A 1 87 ? -6.092 -7.822 16.079 1.00 92.12 87 ILE A O 1
ATOM 614 N N . THR A 1 88 ? -5.778 -6.180 17.575 1.00 91.94 88 THR A N 1
ATOM 615 C CA . THR A 1 88 ? -5.305 -7.074 18.646 1.00 91.94 88 THR A CA 1
ATOM 616 C C . THR A 1 88 ? -6.363 -8.088 19.064 1.00 91.94 88 THR A C 1
ATOM 618 O O . THR A 1 88 ? -6.048 -9.261 19.254 1.00 91.94 88 THR A O 1
ATOM 621 N N . LYS A 1 89 ? -7.639 -7.689 19.131 1.00 91.06 89 LYS A N 1
ATOM 622 C CA . LYS A 1 89 ? -8.755 -8.622 19.367 1.00 91.06 89 LYS A CA 1
ATOM 623 C C . LYS A 1 89 ? -8.939 -9.638 18.239 1.00 91.06 89 LYS A C 1
ATOM 625 O O . LYS A 1 89 ? -9.383 -10.747 18.514 1.00 91.06 89 LYS A O 1
ATOM 630 N N . ALA A 1 90 ? -8.590 -9.281 17.004 1.00 88.94 90 ALA A N 1
ATOM 631 C CA . ALA A 1 90 ? -8.584 -10.203 15.868 1.00 88.94 90 ALA A CA 1
ATOM 632 C C . ALA A 1 90 ? -7.379 -11.168 15.871 1.00 88.94 90 ALA A C 1
ATOM 634 O O . ALA A 1 90 ? -7.332 -12.074 15.040 1.00 88.94 90 ALA A O 1
ATOM 635 N N . GLY A 1 91 ? -6.437 -11.008 16.811 1.00 90.94 91 GLY A N 1
ATOM 636 C CA . GLY A 1 91 ? -5.295 -11.902 17.010 1.00 90.94 91 GLY A CA 1
ATOM 637 C C . GLY A 1 91 ? -3.989 -11.444 16.358 1.00 90.94 91 GLY A C 1
ATOM 638 O O . GLY A 1 91 ? -3.074 -12.255 16.236 1.00 90.94 91 GLY A O 1
ATOM 639 N N . TYR A 1 92 ? -3.885 -10.177 15.947 1.00 91.19 92 TYR A N 1
ATOM 640 C CA . TYR A 1 92 ? -2.689 -9.627 15.298 1.00 91.19 92 TYR A CA 1
ATOM 641 C C . TYR A 1 92 ? -2.039 -8.530 16.148 1.00 91.19 92 TYR A C 1
ATOM 643 O O . TYR A 1 92 ? -2.729 -7.778 16.837 1.00 91.19 92 TYR A O 1
ATOM 651 N N . ASP A 1 93 ? -0.713 -8.406 16.091 1.00 89.62 93 ASP A N 1
ATOM 652 C CA . ASP A 1 93 ? -0.030 -7.291 16.757 1.00 89.62 93 ASP A CA 1
ATOM 653 C C . ASP A 1 93 ? -0.288 -6.003 15.973 1.00 89.62 93 ASP A C 1
ATOM 655 O O . ASP A 1 93 ? -0.172 -6.001 14.750 1.00 89.62 93 ASP A O 1
ATOM 659 N N . ALA A 1 94 ? -0.653 -4.913 16.644 1.00 90.56 94 ALA A N 1
ATOM 660 C CA . ALA A 1 94 ? -0.955 -3.653 15.978 1.00 90.56 94 ALA A CA 1
ATOM 661 C C . ALA A 1 94 ? -0.358 -2.476 16.731 1.00 90.56 94 ALA A C 1
ATOM 663 O O . ALA A 1 94 ? -0.628 -2.264 17.913 1.00 90.56 94 ALA A O 1
ATOM 664 N N . GLN A 1 95 ? 0.421 -1.673 16.015 1.00 88.75 95 GLN A N 1
ATOM 665 C CA . GLN A 1 95 ? 1.085 -0.501 16.567 1.00 88.75 95 GLN A CA 1
ATOM 666 C C . GLN A 1 95 ? 0.818 0.712 15.685 1.00 88.75 95 GLN A C 1
ATOM 668 O O . GLN A 1 95 ? 0.707 0.612 14.461 1.00 88.75 95 GLN A O 1
ATOM 673 N N . LEU A 1 96 ? 0.720 1.885 16.306 1.00 86.00 96 LEU A N 1
ATOM 674 C CA . LEU A 1 96 ? 0.604 3.135 15.565 1.00 86.00 96 LEU A CA 1
ATOM 675 C C . LEU A 1 96 ? 1.884 3.353 14.769 1.00 86.00 96 LEU A C 1
ATOM 677 O O . LEU A 1 96 ? 2.967 3.460 15.343 1.00 86.00 96 LEU A O 1
ATOM 681 N N . SER A 1 97 ? 1.757 3.419 13.445 1.00 77.50 97 SER A N 1
ATOM 682 C CA . SER A 1 97 ? 2.908 3.651 12.582 1.00 77.50 97 SER A CA 1
ATOM 683 C C . SER A 1 97 ? 3.378 5.099 12.782 1.00 77.50 97 SER A C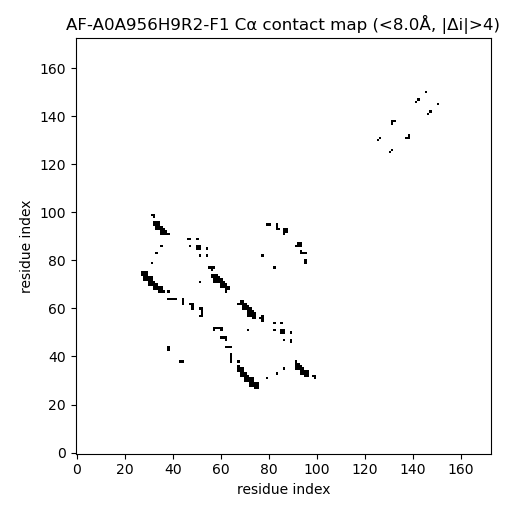 1
ATOM 685 O O . SER A 1 97 ? 2.595 6.033 12.558 1.00 77.50 97 SER A O 1
ATOM 687 N N . PRO A 1 98 ? 4.626 5.344 13.229 1.00 56.22 98 PRO A N 1
ATOM 688 C CA . PRO A 1 98 ? 5.117 6.696 13.436 1.00 56.22 98 PRO A CA 1
ATOM 689 C C . PRO A 1 98 ? 5.202 7.435 12.093 1.00 56.22 98 PRO A C 1
ATOM 691 O O . PRO A 1 98 ? 6.113 7.237 11.297 1.00 56.22 98 PRO A O 1
ATOM 694 N N . LYS A 1 99 ? 4.241 8.344 11.888 1.00 49.94 99 LYS A N 1
ATOM 695 C CA . LYS A 1 99 ? 4.127 9.305 10.780 1.00 49.94 99 LYS A CA 1
ATOM 696 C C . LYS A 1 99 ? 4.020 8.684 9.384 1.00 49.94 99 LYS A C 1
ATOM 698 O O . LYS A 1 99 ? 4.946 8.769 8.576 1.00 49.94 99 LYS A O 1
ATOM 703 N N . SER A 1 100 ? 2.790 8.337 9.013 1.00 48.06 100 SER A N 1
ATOM 704 C CA . SER A 1 100 ? 2.348 8.637 7.652 1.00 48.06 100 SER A CA 1
ATOM 705 C C . SER A 1 100 ? 2.395 10.144 7.455 1.00 48.06 100 SER A C 1
ATOM 707 O O . SER A 1 100 ? 1.594 10.904 8.010 1.00 48.06 100 SER A O 1
ATOM 709 N N . LYS A 1 101 ? 3.369 10.630 6.690 1.00 44.09 101 LYS A N 1
ATOM 710 C CA . LYS A 1 101 ? 3.234 11.953 6.091 1.00 44.09 101 LYS A CA 1
ATOM 711 C C . LYS A 1 101 ? 2.012 11.877 5.184 1.00 44.09 101 LYS A C 1
ATOM 713 O O . LYS A 1 101 ? 2.136 11.333 4.094 1.00 44.09 101 LYS A O 1
ATOM 718 N N . ARG A 1 102 ? 0.890 12.428 5.677 1.00 50.53 102 ARG A N 1
ATOM 719 C CA . ARG A 1 102 ? -0.234 13.031 4.943 1.00 50.53 102 ARG A CA 1
ATOM 720 C C . ARG A 1 102 ? -0.094 12.741 3.455 1.00 50.53 102 ARG A C 1
ATOM 722 O O . ARG A 1 102 ? 0.773 13.382 2.859 1.00 50.53 102 ARG A O 1
ATOM 729 N N . VAL A 1 103 ? -0.866 11.769 2.941 1.00 52.44 103 VAL A N 1
ATOM 730 C CA . VAL A 1 103 ? -0.982 11.398 1.516 1.00 52.44 103 VAL A CA 1
ATOM 731 C C . VAL A 1 103 ? -0.467 12.558 0.679 1.00 52.44 103 VAL A C 1
ATOM 733 O O . VAL A 1 103 ? -1.127 13.595 0.591 1.00 52.44 103 VAL A O 1
ATOM 736 N N . ARG A 1 104 ? 0.789 12.456 0.214 1.00 53.72 104 ARG A N 1
ATOM 737 C CA . ARG A 1 104 ? 1.353 13.474 -0.667 1.00 53.72 104 ARG A CA 1
ATOM 738 C C . ARG A 1 104 ? 0.445 13.426 -1.883 1.00 53.72 104 ARG A C 1
ATOM 740 O O . ARG A 1 104 ? 0.492 12.457 -2.634 1.00 53.72 104 ARG A O 1
ATOM 747 N N . SER A 1 105 ? -0.412 14.433 -2.027 1.00 47.62 105 SER A N 1
ATOM 748 C CA . SER A 1 105 ? -1.010 14.784 -3.305 1.00 47.62 105 SER A CA 1
ATOM 749 C C . SER A 1 105 ? 0.107 14.696 -4.333 1.00 47.62 105 SER A C 1
ATOM 751 O O . SER A 1 105 ? 1.158 15.302 -4.112 1.00 47.62 105 SER A O 1
ATOM 753 N N . HIS A 1 106 ? -0.093 13.857 -5.348 1.00 48.84 106 HIS A N 1
ATOM 754 C CA . HIS A 1 106 ? 0.838 13.620 -6.442 1.00 48.84 106 HIS A CA 1
ATOM 755 C C . HIS A 1 106 ? 1.449 14.963 -6.862 1.00 48.84 106 HIS A C 1
ATOM 757 O O . HIS A 1 106 ? 0.771 15.814 -7.425 1.00 48.84 106 HIS A O 1
ATOM 763 N N . ASP A 1 107 ? 2.702 15.200 -6.479 1.00 50.38 107 ASP A N 1
ATOM 764 C CA . ASP A 1 107 ? 3.440 16.374 -6.916 1.00 50.38 107 ASP A CA 1
ATOM 765 C C . ASP A 1 107 ? 3.946 16.004 -8.309 1.00 50.38 107 ASP A C 1
ATOM 767 O O . ASP A 1 107 ? 4.948 15.294 -8.458 1.00 50.38 107 ASP A O 1
ATOM 771 N N . ASP A 1 108 ? 3.177 16.381 -9.333 1.00 56.50 108 ASP A N 1
ATOM 772 C CA . ASP A 1 108 ? 3.412 16.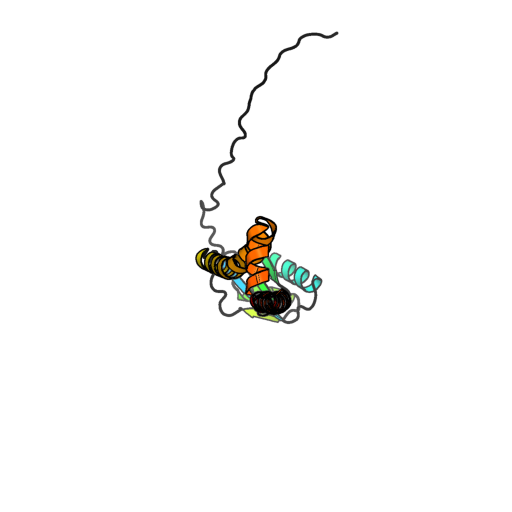016 -10.735 1.00 56.50 108 ASP A CA 1
ATOM 773 C C . ASP A 1 108 ? 4.853 16.315 -11.184 1.00 56.50 108 ASP A C 1
ATOM 775 O O . ASP A 1 108 ? 5.370 15.691 -12.110 1.00 56.50 108 ASP A O 1
ATOM 779 N N . GLY A 1 109 ? 5.550 17.234 -10.506 1.00 57.31 109 GLY A N 1
ATOM 780 C CA . GLY A 1 109 ? 6.943 17.582 -10.774 1.00 57.31 109 GLY A CA 1
ATOM 781 C C . GLY A 1 109 ? 7.933 16.419 -10.630 1.00 57.31 109 GLY A C 1
ATOM 782 O O . GLY A 1 109 ? 8.879 16.332 -11.416 1.00 57.31 109 GLY A O 1
ATOM 783 N N . GLY A 1 110 ? 7.722 15.498 -9.683 1.00 60.06 110 GLY A N 1
ATOM 784 C CA . GLY A 1 110 ? 8.617 14.350 -9.474 1.00 60.06 110 GLY A CA 1
ATOM 785 C C . GLY A 1 110 ? 8.487 13.296 -10.574 1.00 60.06 110 GLY A C 1
ATOM 786 O O . GLY A 1 110 ? 9.488 12.831 -11.125 1.00 60.06 110 GLY A O 1
ATOM 787 N N . LEU A 1 111 ? 7.244 12.985 -10.949 1.00 62.12 111 LEU A N 1
ATOM 788 C CA . LEU A 1 111 ? 6.940 12.035 -12.017 1.00 62.12 111 LEU A CA 1
ATOM 789 C C . LEU A 1 111 ? 7.346 12.599 -13.383 1.00 62.12 111 LEU A C 1
ATOM 791 O O . LEU A 1 111 ? 7.995 11.907 -14.164 1.00 62.12 111 LEU A O 1
ATOM 795 N N . ARG A 1 112 ? 7.082 13.889 -13.637 1.00 62.50 112 ARG A N 1
ATOM 796 C CA . ARG A 1 112 ? 7.530 14.581 -14.857 1.00 62.50 112 ARG A CA 1
ATOM 797 C C . ARG A 1 112 ? 9.047 14.596 -14.985 1.00 62.50 112 ARG A C 1
ATOM 799 O O . ARG A 1 112 ? 9.543 14.417 -16.088 1.00 62.50 112 ARG A O 1
ATOM 806 N N . ARG A 1 113 ? 9.789 14.751 -13.883 1.00 69.81 113 ARG A N 1
ATOM 807 C CA . ARG A 1 113 ? 11.258 14.701 -13.900 1.00 69.81 113 ARG A CA 1
ATOM 808 C C . ARG A 1 113 ? 11.792 13.297 -14.195 1.00 69.81 113 ARG A C 1
ATOM 810 O O . ARG A 1 113 ? 12.781 13.165 -14.904 1.00 69.81 113 ARG A O 1
ATOM 817 N N . SER A 1 114 ? 11.135 12.252 -13.696 1.00 67.81 114 SER A N 1
ATOM 818 C CA . SER A 1 114 ? 11.478 10.867 -14.046 1.00 67.81 114 SER A CA 1
ATOM 819 C C . SER A 1 114 ? 11.176 10.571 -15.520 1.00 67.81 114 SER A C 1
ATOM 821 O O . SER A 1 114 ? 12.021 10.011 -16.213 1.00 67.81 114 SER A O 1
ATOM 823 N N . LEU A 1 115 ? 10.036 11.052 -16.030 1.00 77.56 115 LEU A N 1
ATOM 824 C CA . LEU A 1 115 ? 9.657 10.930 -17.440 1.00 77.56 115 LEU A CA 1
ATOM 825 C C . LEU A 1 115 ? 10.595 11.709 -18.368 1.00 77.56 115 LEU A C 1
ATOM 827 O O . LEU A 1 115 ? 10.953 11.200 -19.426 1.00 77.56 115 LEU A O 1
ATOM 831 N N . THR A 1 116 ? 11.034 12.912 -17.985 1.00 76.19 116 THR A N 1
ATOM 832 C CA . THR A 1 116 ? 11.990 13.684 -18.792 1.00 76.19 116 THR A CA 1
ATOM 833 C C . THR A 1 116 ? 13.375 13.054 -18.782 1.00 76.19 116 THR A C 1
ATOM 835 O O . THR A 1 116 ? 14.015 13.023 -19.828 1.00 76.19 116 THR A O 1
ATOM 838 N N . ILE A 1 117 ? 13.828 12.510 -17.648 1.00 77.75 117 ILE A N 1
ATOM 839 C CA . ILE A 1 117 ? 15.101 11.781 -17.564 1.00 77.75 117 ILE A CA 1
ATOM 840 C C . ILE A 1 117 ? 15.029 10.501 -18.407 1.00 77.75 117 ILE A C 1
ATOM 842 O O . ILE A 1 117 ? 15.908 10.280 -19.234 1.00 77.75 117 ILE A O 1
ATOM 846 N N . ALA A 1 118 ? 13.967 9.702 -18.277 1.00 75.31 118 ALA A N 1
ATOM 847 C CA . ALA A 1 118 ? 13.772 8.505 -19.094 1.00 75.31 118 ALA A CA 1
ATOM 848 C C . ALA A 1 118 ? 13.733 8.847 -20.594 1.00 75.31 118 ALA A C 1
ATOM 850 O O . ALA A 1 118 ? 14.461 8.246 -21.378 1.00 75.31 118 ALA A O 1
ATOM 851 N N . ALA A 1 119 ? 12.973 9.874 -20.990 1.00 81.75 119 ALA A N 1
ATOM 852 C CA . ALA A 1 119 ? 12.910 10.329 -22.377 1.00 81.75 119 ALA A CA 1
ATOM 853 C C . ALA A 1 119 ? 14.270 10.822 -22.899 1.00 81.75 119 ALA A C 1
ATOM 855 O O . ALA A 1 119 ? 14.633 10.505 -24.028 1.00 81.75 119 ALA A O 1
ATOM 856 N N . LEU A 1 120 ? 15.048 11.545 -22.084 1.00 88.31 120 LEU A N 1
ATOM 857 C CA . LEU A 1 120 ? 16.394 12.003 -22.445 1.00 88.31 120 LEU A CA 1
ATOM 858 C C . LEU A 1 120 ? 17.380 10.850 -22.636 1.00 88.31 120 LEU A C 1
ATOM 860 O O . LEU A 1 120 ? 18.233 10.933 -23.514 1.00 88.31 120 LEU A O 1
ATOM 864 N N . LEU A 1 121 ? 17.276 9.788 -21.835 1.00 77.44 121 LEU A N 1
ATOM 865 C CA . LEU A 1 121 ? 18.154 8.624 -21.961 1.00 77.44 121 LEU A CA 1
ATOM 866 C C . LEU A 1 121 ? 17.734 7.708 -23.121 1.00 77.44 121 LEU A C 1
ATOM 868 O O . LEU A 1 121 ? 18.595 7.126 -23.777 1.00 77.44 121 LEU A O 1
ATOM 872 N N . THR A 1 122 ? 16.435 7.596 -23.410 1.00 76.06 122 THR A N 1
ATOM 873 C CA . THR A 1 122 ? 15.920 6.728 -24.482 1.00 76.06 122 THR A CA 1
ATOM 874 C C . THR A 1 122 ? 15.936 7.398 -25.860 1.00 76.06 122 THR A C 1
ATOM 876 O O . THR A 1 122 ? 16.134 6.708 -26.860 1.00 76.06 122 THR A O 1
ATOM 879 N N . ALA A 1 123 ? 15.778 8.724 -25.952 1.00 82.62 123 ALA A N 1
ATOM 880 C CA . ALA A 1 123 ? 15.713 9.431 -27.236 1.00 82.62 123 ALA A CA 1
ATOM 881 C C . ALA A 1 123 ? 16.960 9.241 -28.126 1.00 82.62 123 ALA A C 1
ATOM 883 O O . ALA A 1 123 ? 16.778 8.964 -29.311 1.00 82.62 123 ALA A O 1
ATOM 884 N N . PRO A 1 124 ? 18.208 9.303 -27.617 1.00 72.50 124 PRO A N 1
ATOM 885 C CA . PRO A 1 124 ? 19.396 9.057 -28.436 1.00 72.50 124 PRO A CA 1
ATOM 886 C C . PRO A 1 124 ? 19.432 7.636 -29.007 1.00 72.50 124 PRO A C 1
ATOM 888 O O . PRO A 1 124 ? 19.778 7.453 -30.169 1.00 72.50 124 PRO A O 1
ATOM 891 N N . LEU A 1 125 ? 19.015 6.640 -28.216 1.00 70.94 125 LEU A N 1
ATOM 892 C CA . LEU A 1 125 ? 18.954 5.240 -28.641 1.00 70.94 125 LEU A CA 1
ATOM 893 C C . LEU A 1 125 ? 17.898 5.040 -29.740 1.00 70.94 125 LEU A C 1
ATOM 895 O O . LEU A 1 125 ? 18.170 4.423 -30.765 1.00 70.94 125 LEU A O 1
ATOM 899 N N . PHE A 1 126 ? 16.708 5.619 -29.555 1.00 75.88 126 PHE A N 1
ATOM 900 C CA . PHE A 1 126 ? 15.611 5.525 -30.520 1.00 75.88 126 PHE A CA 1
ATOM 901 C C . PHE A 1 126 ? 15.952 6.207 -31.851 1.00 75.88 126 PHE A C 1
ATOM 903 O O . PHE A 1 126 ? 15.636 5.680 -32.916 1.00 75.88 126 PHE A O 1
ATOM 910 N N . VAL A 1 127 ? 16.633 7.357 -31.796 1.00 75.81 127 VAL A N 1
ATOM 911 C CA . VAL A 1 127 ? 17.116 8.061 -32.991 1.00 75.81 127 VAL A CA 1
ATOM 912 C C . VAL A 1 127 ? 18.130 7.211 -33.752 1.00 75.81 127 VAL A C 1
ATOM 914 O O . VAL A 1 127 ? 18.069 7.172 -34.972 1.00 75.81 127 VAL A O 1
ATOM 917 N N . ILE A 1 128 ? 19.024 6.494 -33.074 1.00 66.50 128 ILE A N 1
ATOM 918 C CA . ILE A 1 128 ? 20.015 5.647 -33.753 1.00 66.50 128 ILE A CA 1
ATOM 919 C C . ILE A 1 128 ? 19.344 4.433 -34.423 1.00 66.50 128 ILE A C 1
ATOM 921 O O . ILE A 1 128 ? 19.610 4.159 -35.592 1.00 66.50 128 ILE A O 1
ATOM 925 N N . GLU A 1 129 ? 18.428 3.754 -33.730 1.00 67.94 129 GLU A N 1
ATOM 926 C CA . GLU A 1 129 ? 17.835 2.490 -34.198 1.00 67.94 129 GLU A CA 1
ATOM 927 C C . GLU A 1 129 ? 16.714 2.673 -35.239 1.00 67.94 129 GLU A C 1
ATOM 929 O O . GLU A 1 129 ? 16.695 2.012 -36.284 1.00 67.94 129 GLU A O 1
ATOM 934 N N . MET A 1 130 ? 15.773 3.591 -34.991 1.00 69.00 130 MET A N 1
ATOM 935 C CA . MET A 1 130 ? 14.604 3.770 -35.864 1.00 69.00 130 MET A CA 1
ATOM 936 C C . MET A 1 130 ? 14.905 4.660 -37.073 1.00 69.00 130 MET A C 1
ATOM 938 O O . MET A 1 130 ? 14.402 4.398 -38.168 1.00 69.00 130 MET A O 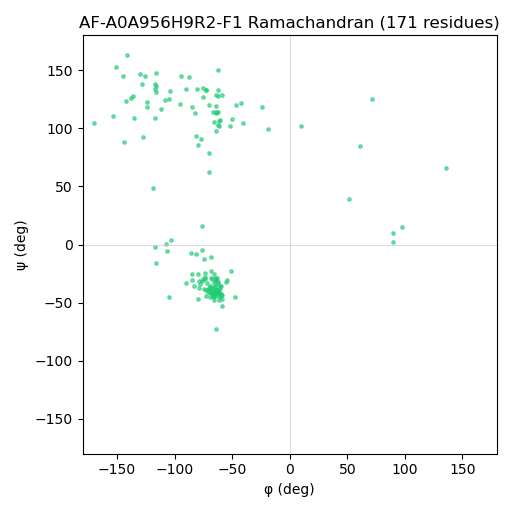1
ATOM 942 N N . LEU A 1 131 ? 15.751 5.688 -36.921 1.00 64.19 131 LEU A N 1
ATOM 943 C CA . LEU A 1 131 ? 16.090 6.590 -38.030 1.00 64.19 131 LEU A CA 1
ATOM 944 C C . LEU A 1 131 ? 17.031 5.925 -39.046 1.00 64.19 131 LEU A C 1
ATOM 946 O O . LEU A 1 131 ? 16.963 6.239 -40.234 1.00 64.19 131 LEU A O 1
ATOM 950 N N . GLY A 1 132 ? 17.852 4.965 -38.602 1.00 58.19 132 GLY A N 1
ATOM 951 C CA . GLY A 1 132 ? 18.732 4.174 -39.468 1.00 58.19 132 GLY A CA 1
ATOM 952 C C . GLY A 1 132 ? 17.983 3.280 -40.462 1.00 58.19 132 GLY A C 1
ATOM 953 O O . GLY A 1 132 ? 18.450 3.098 -41.583 1.00 58.19 132 GLY A O 1
ATOM 954 N N . HIS A 1 133 ? 16.793 2.791 -40.098 1.00 59.47 133 HIS A N 1
ATOM 955 C CA . HIS A 1 133 ? 15.927 2.011 -40.993 1.00 59.47 133 HIS A CA 1
ATOM 956 C C . HIS A 1 133 ? 15.044 2.887 -41.892 1.00 59.47 133 HIS A C 1
ATOM 958 O O . HIS A 1 133 ? 14.653 2.462 -42.977 1.00 59.47 133 HIS A O 1
ATOM 964 N N . ALA A 1 134 ? 14.738 4.114 -41.459 1.00 64.38 134 ALA A N 1
ATOM 965 C CA . ALA A 1 134 ? 13.929 5.057 -42.228 1.00 64.38 134 ALA A CA 1
ATOM 966 C C . ALA A 1 134 ? 14.726 5.778 -43.334 1.00 64.38 134 ALA A C 1
ATOM 968 O O . ALA A 1 134 ? 14.137 6.199 -44.330 1.00 64.38 134 ALA A O 1
ATOM 969 N N . VAL A 1 135 ? 16.051 5.916 -43.185 1.00 62.69 135 VAL A N 1
ATOM 970 C CA . VAL A 1 135 ? 16.923 6.594 -44.161 1.00 62.69 135 VAL A CA 1
ATOM 971 C C . VAL A 1 135 ? 18.100 5.681 -44.551 1.00 62.69 135 VAL A C 1
ATOM 973 O O . VAL A 1 135 ? 19.155 5.730 -43.916 1.00 62.69 135 VAL A O 1
ATOM 976 N N . PRO A 1 136 ? 17.970 4.881 -45.629 1.00 59.88 136 PRO A N 1
ATOM 977 C CA . PRO A 1 136 ? 18.990 3.913 -46.059 1.00 59.88 136 PRO A CA 1
ATOM 978 C C . PRO A 1 136 ? 20.380 4.530 -46.296 1.00 59.88 136 PRO A C 1
ATOM 980 O O . PRO A 1 136 ? 21.404 3.910 -46.020 1.00 59.88 136 PRO A O 1
ATOM 983 N N . SER A 1 137 ? 20.428 5.790 -46.739 1.00 62.16 137 SER A N 1
ATOM 984 C CA . SER A 1 137 ? 21.666 6.541 -46.986 1.00 62.16 137 SER A CA 1
ATOM 985 C C . SER A 1 137 ? 22.473 6.834 -45.712 1.00 62.16 137 SER A C 1
ATOM 987 O O . SER A 1 137 ? 23.688 7.014 -45.776 1.00 62.16 137 SER A O 1
ATOM 989 N N . PHE A 1 138 ? 21.815 6.882 -44.550 1.00 62.34 138 PHE A N 1
ATOM 990 C CA . PHE A 1 138 ? 22.461 7.129 -43.258 1.00 62.34 138 PHE A CA 1
ATOM 991 C C . PHE A 1 138 ? 23.152 5.866 -42.723 1.00 62.34 138 PHE A C 1
ATOM 993 O O . PHE A 1 138 ? 24.266 5.939 -42.201 1.00 62.34 138 PHE A O 1
ATOM 1000 N N . HIS A 1 139 ? 22.534 4.700 -42.936 1.00 59.84 139 HIS A N 1
ATOM 1001 C CA . HIS A 1 139 ? 23.106 3.394 -42.605 1.00 59.84 139 HIS A CA 1
ATOM 1002 C C . HIS A 1 139 ? 24.389 3.109 -43.407 1.00 59.84 139 HIS A C 1
ATOM 1004 O O . HIS A 1 139 ? 25.391 2.666 -42.844 1.00 59.84 139 HIS A O 1
ATOM 1010 N N . GLU A 1 140 ? 24.397 3.439 -44.703 1.00 62.06 140 GLU A N 1
ATOM 1011 C CA . GLU A 1 140 ? 25.579 3.291 -45.564 1.00 62.06 140 GLU A CA 1
ATOM 1012 C C . GLU A 1 140 ? 26.760 4.148 -45.066 1.00 62.06 140 GLU A C 1
ATOM 1014 O O . GLU A 1 140 ? 27.856 3.623 -44.863 1.00 62.06 140 GLU A O 1
ATOM 1019 N N . TRP A 1 141 ? 26.534 5.428 -44.744 1.00 63.25 141 TRP A N 1
ATOM 1020 C CA . TRP A 1 141 ? 27.578 6.337 -44.243 1.00 63.25 141 TRP A CA 1
ATOM 1021 C C . TRP A 1 141 ? 28.156 5.918 -42.875 1.00 63.25 141 TRP A C 1
ATOM 1023 O O . TRP A 1 141 ? 29.375 5.974 -42.660 1.00 63.25 141 TRP A O 1
ATOM 1033 N N . LEU A 1 142 ? 27.307 5.427 -41.964 1.00 57.94 142 LEU A N 1
ATOM 1034 C CA . LEU A 1 142 ? 27.734 4.893 -40.664 1.00 57.94 142 LEU A CA 1
ATOM 1035 C C . LEU A 1 142 ? 28.533 3.591 -4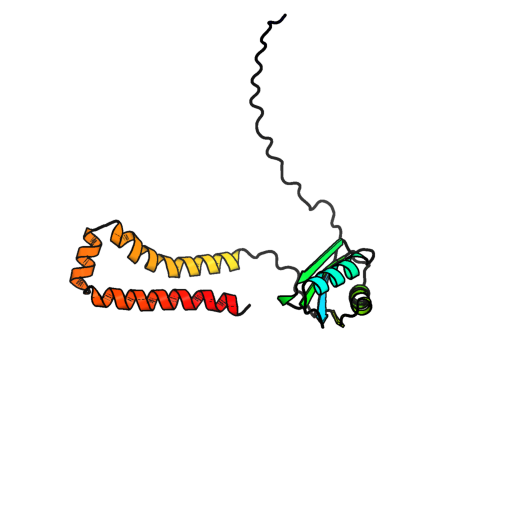0.803 1.00 57.94 142 LEU A C 1
ATOM 1037 O O . LEU A 1 142 ? 29.564 3.423 -40.142 1.00 57.94 142 LEU A O 1
ATOM 1041 N N . SER A 1 143 ? 28.099 2.690 -41.687 1.00 53.44 143 SER A N 1
ATOM 1042 C CA . SER A 1 143 ? 28.758 1.399 -41.899 1.00 53.44 143 SER A CA 1
ATOM 1043 C C . SER A 1 143 ? 30.170 1.540 -42.488 1.00 53.44 143 SER A C 1
ATOM 1045 O O . SER A 1 143 ? 31.060 0.767 -42.121 1.00 53.44 143 SER A O 1
ATOM 1047 N N . VAL A 1 144 ? 30.391 2.561 -43.327 1.00 58.88 144 VAL A N 1
ATOM 1048 C CA . VAL A 1 144 ? 31.687 2.870 -43.955 1.00 58.88 144 VAL A CA 1
ATOM 1049 C C . VAL A 1 144 ? 32.657 3.538 -42.974 1.00 58.88 144 VAL A C 1
ATOM 1051 O O . VAL A 1 144 ? 33.861 3.312 -43.061 1.00 58.88 144 VAL A O 1
ATOM 1054 N N . THR A 1 145 ? 32.156 4.314 -42.007 1.00 59.97 145 THR A N 1
ATOM 1055 C CA . THR A 1 145 ? 33.007 5.078 -41.073 1.00 59.97 145 THR A CA 1
ATOM 1056 C C . THR A 1 145 ? 33.369 4.293 -39.805 1.00 59.97 145 THR A C 1
ATOM 1058 O O . THR A 1 145 ? 34.468 4.453 -39.277 1.00 59.97 145 THR A O 1
ATOM 1061 N N . PHE A 1 146 ? 32.476 3.426 -39.307 1.00 59.66 146 PHE A N 1
ATOM 1062 C CA . PHE A 1 146 ? 32.630 2.808 -37.979 1.00 59.66 146 PHE A CA 1
ATOM 1063 C C . PHE A 1 146 ? 32.814 1.283 -37.974 1.00 59.66 146 PHE A C 1
ATOM 1065 O O . PHE A 1 146 ? 33.304 0.749 -36.977 1.00 59.66 146 PHE A O 1
ATOM 1072 N N . GLY A 1 147 ? 32.510 0.594 -39.081 1.00 57.34 147 GLY A N 1
ATOM 1073 C CA . GLY A 1 147 ? 32.608 -0.864 -39.199 1.00 57.34 147 GLY A CA 1
ATOM 1074 C C . GLY A 1 147 ? 31.520 -1.609 -38.407 1.00 57.34 147 GLY A C 1
ATOM 1075 O O . GLY A 1 147 ? 31.385 -1.442 -37.197 1.00 57.34 147 GLY A O 1
ATOM 1076 N N . ARG A 1 148 ? 30.759 -2.479 -39.090 1.00 57.53 148 ARG A N 1
ATOM 1077 C CA . ARG A 1 148 ? 29.579 -3.202 -38.553 1.00 57.53 148 ARG A CA 1
ATOM 1078 C C . ARG A 1 148 ? 29.802 -3.861 -37.184 1.00 57.53 148 ARG A C 1
ATOM 1080 O O . ARG A 1 148 ? 29.019 -3.643 -36.273 1.00 57.53 148 ARG A O 1
ATOM 1087 N N . ALA A 1 149 ? 30.932 -4.543 -36.994 1.00 58.53 149 ALA A N 1
ATOM 1088 C CA . ALA A 1 149 ? 31.233 -5.240 -35.741 1.00 58.53 149 ALA A CA 1
ATOM 1089 C C . ALA A 1 149 ? 31.355 -4.310 -34.517 1.00 58.53 149 ALA A C 1
ATOM 1091 O O . ALA A 1 149 ? 31.099 -4.733 -33.394 1.00 58.53 149 ALA A O 1
ATOM 1092 N N . ARG A 1 150 ? 31.759 -3.045 -34.698 1.00 59.41 150 ARG A N 1
ATOM 1093 C CA . ARG A 1 150 ? 31.923 -2.101 -33.581 1.00 59.41 150 ARG A CA 1
ATOM 1094 C C . ARG A 1 150 ? 30.580 -1.528 -33.125 1.00 59.41 150 ARG A C 1
ATOM 1096 O O . ARG A 1 150 ? 30.418 -1.252 -31.942 1.00 59.41 150 ARG A O 1
ATOM 1103 N N . LEU A 1 151 ? 29.629 -1.389 -34.046 1.00 60.62 151 LEU A N 1
ATOM 1104 C CA . LEU A 1 151 ? 28.280 -0.904 -33.757 1.00 60.62 151 LEU A CA 1
ATOM 1105 C C . LEU A 1 151 ? 27.470 -1.949 -32.972 1.00 60.62 151 LEU A C 1
ATOM 1107 O O . LEU A 1 151 ? 26.824 -1.580 -31.994 1.00 60.62 151 LEU A O 1
ATOM 1111 N N . ASP A 1 152 ? 27.618 -3.240 -33.292 1.00 64.94 152 ASP A N 1
ATOM 1112 C CA . ASP A 1 152 ? 26.934 -4.332 -32.577 1.00 64.94 152 ASP A CA 1
ATOM 1113 C C . ASP A 1 152 ? 27.350 -4.416 -31.096 1.00 64.94 152 ASP A C 1
ATOM 1115 O O . ASP A 1 152 ? 26.511 -4.525 -30.199 1.00 64.94 152 ASP A O 1
ATOM 1119 N N . TRP A 1 153 ? 28.652 -4.300 -30.810 1.00 72.12 153 TRP A N 1
ATOM 1120 C CA . TRP A 1 153 ? 29.162 -4.311 -29.433 1.00 72.12 153 TRP A CA 1
ATOM 1121 C C . TRP A 1 153 ? 28.746 -3.072 -28.634 1.00 72.12 153 TRP A C 1
ATOM 1123 O O . TRP A 1 153 ? 28.435 -3.184 -27.447 1.00 72.12 153 TRP A O 1
ATOM 1133 N N . ILE A 1 154 ? 28.711 -1.898 -29.271 1.00 71.31 154 ILE A N 1
ATOM 1134 C CA . ILE A 1 154 ? 28.240 -0.665 -28.626 1.00 71.31 154 ILE A CA 1
ATOM 1135 C C . ILE A 1 154 ? 26.743 -0.775 -28.312 1.00 71.31 154 ILE A C 1
ATOM 1137 O O . ILE A 1 154 ? 26.342 -0.451 -27.193 1.00 71.31 154 ILE A O 1
ATOM 1141 N N . GLY A 1 155 ? 25.937 -1.296 -29.242 1.00 65.31 155 GLY A N 1
ATOM 1142 C CA . GLY A 1 155 ? 24.505 -1.527 -29.039 1.00 65.31 155 GLY A CA 1
ATOM 1143 C C . GLY A 1 155 ? 24.220 -2.480 -27.878 1.00 65.31 155 GLY A C 1
ATOM 1144 O O . GLY A 1 155 ? 23.380 -2.186 -27.027 1.00 65.31 155 GLY A O 1
ATOM 1145 N N . LEU A 1 156 ? 24.981 -3.573 -27.768 1.00 78.56 156 LEU A N 1
ATOM 1146 C CA . LEU A 1 156 ? 24.807 -4.564 -26.702 1.00 78.56 156 LEU A CA 1
ATOM 1147 C C . LEU A 1 156 ? 25.146 -4.000 -25.311 1.00 78.56 156 LEU A C 1
ATOM 1149 O O . LEU A 1 156 ? 24.415 -4.237 -24.348 1.00 78.56 156 LEU A O 1
ATOM 1153 N N . ILE A 1 157 ? 26.212 -3.199 -25.205 1.00 79.38 157 ILE A N 1
ATOM 1154 C CA . ILE A 1 157 ? 26.593 -2.532 -23.948 1.00 79.38 157 ILE A CA 1
ATOM 1155 C C . ILE A 1 157 ? 25.537 -1.497 -23.542 1.00 79.38 157 ILE A C 1
ATOM 1157 O O . ILE A 1 157 ? 25.148 -1.428 -22.373 1.00 79.38 157 ILE A O 1
ATOM 1161 N N . LEU A 1 158 ? 25.043 -0.716 -24.503 1.00 68.94 158 LEU A N 1
ATOM 1162 C CA . LEU A 1 158 ? 24.085 0.356 -24.249 1.00 68.94 158 LEU A CA 1
ATOM 1163 C C . LEU A 1 158 ? 22.700 -0.195 -23.869 1.00 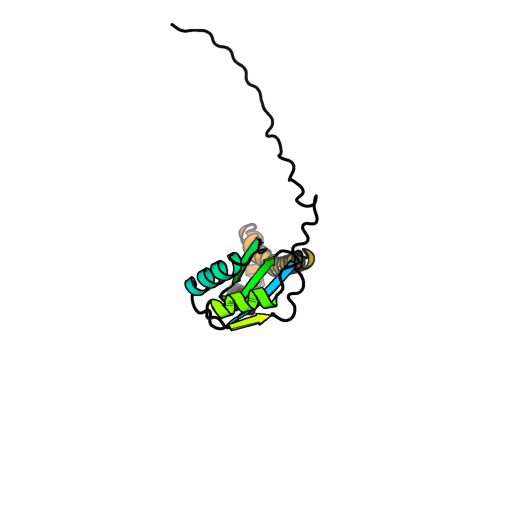68.94 158 LEU A C 1
ATOM 1165 O O . LEU A 1 158 ? 22.089 0.289 -22.915 1.00 68.94 158 LEU A O 1
ATOM 1169 N N . ALA A 1 159 ? 22.243 -1.257 -24.540 1.00 71.94 159 ALA A N 1
ATOM 1170 C CA . ALA A 1 159 ? 20.999 -1.954 -24.215 1.00 71.94 159 ALA A CA 1
ATOM 1171 C C . ALA A 1 159 ? 21.037 -2.575 -22.810 1.00 71.94 159 ALA A C 1
ATOM 1173 O O . ALA A 1 159 ? 20.080 -2.449 -22.044 1.00 71.94 159 ALA A O 1
ATOM 1174 N N . SER A 1 160 ? 22.166 -3.185 -22.441 1.00 76.69 160 SER A N 1
ATOM 1175 C CA . SER A 1 160 ? 22.356 -3.760 -21.107 1.00 76.69 160 SER A CA 1
ATOM 1176 C C . SER A 1 160 ? 22.356 -2.676 -20.019 1.00 76.69 160 SER A C 1
ATOM 1178 O O . SER A 1 160 ? 21.676 -2.809 -19.002 1.00 76.69 160 SER A O 1
ATOM 1180 N N . ALA A 1 161 ? 23.017 -1.538 -20.262 1.00 75.06 161 ALA A N 1
ATOM 1181 C CA . ALA A 1 161 ? 23.012 -0.400 -19.340 1.00 75.06 161 ALA A CA 1
ATOM 1182 C C . ALA A 1 161 ? 21.608 0.210 -19.147 1.00 75.06 161 ALA A C 1
ATOM 1184 O O . ALA A 1 161 ? 21.228 0.549 -18.023 1.00 75.06 161 ALA A O 1
ATOM 1185 N N . VAL A 1 162 ? 20.816 0.307 -20.222 1.00 72.56 162 VAL A N 1
ATOM 1186 C CA . VAL A 1 162 ? 19.430 0.801 -20.174 1.00 72.56 162 VAL A CA 1
ATOM 1187 C C . VAL A 1 162 ? 18.498 -0.172 -19.460 1.00 72.56 162 VAL A C 1
ATOM 1189 O O . VAL A 1 162 ? 17.602 0.285 -18.763 1.00 72.56 162 VAL A O 1
ATOM 1192 N N . MET A 1 163 ? 18.686 -1.487 -19.581 1.00 64.12 163 MET A N 1
ATOM 1193 C CA . MET A 1 163 ? 17.865 -2.459 -18.845 1.00 64.12 163 MET A CA 1
ATOM 1194 C C . MET A 1 163 ? 18.226 -2.533 -17.359 1.00 64.12 163 MET A C 1
ATOM 1196 O O . MET A 1 163 ? 17.331 -2.636 -16.519 1.00 64.12 163 MET A O 1
ATOM 1200 N N . LEU A 1 164 ? 19.514 -2.439 -17.013 1.00 71.19 164 LEU A N 1
ATOM 1201 C CA . LEU A 1 164 ? 19.936 -2.481 -15.613 1.00 71.19 164 LEU A CA 1
ATOM 1202 C C . LEU A 1 164 ? 19.560 -1.203 -14.847 1.00 71.19 164 LEU A C 1
ATOM 1204 O O . LEU A 1 164 ? 19.252 -1.288 -13.664 1.00 71.19 164 LEU A O 1
ATOM 1208 N N . GLY A 1 165 ? 19.548 -0.029 -15.483 1.00 66.62 165 GLY A N 1
ATOM 1209 C CA . GLY A 1 165 ? 19.324 1.244 -14.786 1.00 66.62 165 GLY A CA 1
ATOM 1210 C C . GLY A 1 165 ? 17.931 1.394 -14.142 1.00 66.62 165 GLY A C 1
ATOM 1211 O O . GLY A 1 165 ? 17.815 1.343 -12.917 1.00 66.62 165 GLY A O 1
ATOM 1212 N N . PRO A 1 166 ? 16.856 1.592 -14.925 1.00 58.72 166 PRO A N 1
ATOM 1213 C CA . PRO A 1 166 ? 15.511 1.857 -14.413 1.00 58.72 166 PRO A CA 1
ATOM 1214 C C . PRO A 1 166 ? 14.904 0.651 -13.686 1.00 58.72 166 PRO A C 1
ATOM 1216 O O . PRO A 1 166 ? 14.114 0.831 -12.762 1.00 58.72 166 PRO A O 1
ATOM 1219 N N . GLY A 1 167 ? 15.283 -0.573 -14.080 1.00 53.59 167 GLY A N 1
ATOM 1220 C CA . GLY A 1 167 ? 14.784 -1.804 -13.465 1.00 53.59 167 GLY A CA 1
ATOM 1221 C C . GLY A 1 167 ? 15.205 -1.949 -12.002 1.00 53.59 167 GLY A C 1
ATOM 1222 O O . GLY A 1 167 ? 14.414 -2.397 -11.175 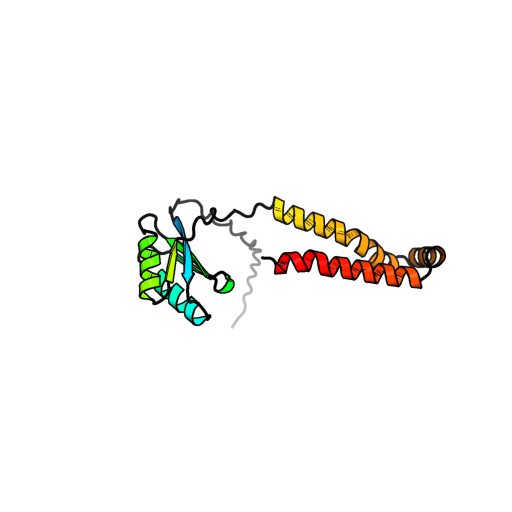1.00 53.59 167 GLY A O 1
ATOM 1223 N N . LEU A 1 168 ? 16.414 -1.503 -11.648 1.00 59.19 168 LEU A N 1
ATOM 1224 C CA . LEU A 1 168 ? 16.930 -1.609 -10.280 1.00 59.19 168 LEU A CA 1
ATOM 1225 C C . LEU A 1 168 ? 16.283 -0.618 -9.297 1.00 59.19 168 LEU A C 1
ATOM 1227 O O . LEU A 1 168 ? 16.260 -0.902 -8.100 1.00 59.19 168 LEU A O 1
ATOM 1231 N N . ASP A 1 169 ? 15.740 0.514 -9.759 1.00 58.94 169 ASP A N 1
ATOM 1232 C CA . ASP A 1 169 ? 15.054 1.472 -8.872 1.00 58.94 169 ASP A CA 1
ATOM 1233 C C . ASP A 1 169 ? 13.658 0.969 -8.459 1.00 58.94 169 ASP A C 1
ATOM 1235 O O . ASP A 1 169 ? 13.215 1.217 -7.338 1.00 58.94 169 ASP A O 1
ATOM 1239 N N . PHE A 1 170 ? 13.006 0.176 -9.322 1.00 54.47 170 PHE A N 1
ATOM 1240 C CA . PHE A 1 170 ? 11.706 -0.444 -9.040 1.00 54.47 170 PHE A CA 1
ATOM 1241 C C . PHE A 1 170 ? 11.807 -1.613 -8.047 1.00 54.47 170 PHE A C 1
ATOM 1243 O O . PHE A 1 170 ? 10.883 -1.838 -7.279 1.00 54.47 170 PHE A O 1
ATOM 1250 N N . TYR A 1 171 ? 12.944 -2.321 -8.012 1.00 53.06 171 TYR A N 1
ATOM 1251 C CA . TYR A 1 171 ? 13.203 -3.414 -7.059 1.00 53.06 171 TYR A CA 1
ATOM 1252 C C . TYR A 1 171 ? 13.659 -2.943 -5.667 1.00 53.06 171 TYR A C 1
ATOM 1254 O O . TYR A 1 171 ? 13.799 -3.759 -4.758 1.00 53.06 171 TYR A O 1
ATOM 1262 N N . ARG A 1 172 ? 13.937 -1.643 -5.492 1.00 50.25 172 ARG A N 1
ATOM 1263 C CA . ARG A 1 172 ? 14.398 -1.056 -4.218 1.00 50.25 172 ARG A CA 1
ATOM 1264 C C . ARG A 1 172 ? 13.306 -0.298 -3.455 1.00 50.25 172 ARG A C 1
ATOM 1266 O O . ARG A 1 172 ? 13.618 0.297 -2.420 1.00 50.25 172 ARG A O 1
ATOM 1273 N N . LYS A 1 173 ? 12.065 -0.300 -3.942 1.00 44.16 173 LYS A N 1
ATOM 1274 C CA . LYS A 1 173 ? 10.874 0.156 -3.209 1.00 44.16 173 LYS A CA 1
ATOM 1275 C C . LYS A 1 173 ? 9.980 -1.027 -2.888 1.00 44.16 173 LYS A C 1
ATOM 1277 O O . LYS A 1 173 ? 9.334 -0.945 -1.823 1.00 44.16 173 LYS A O 1
#

Secondary structure (DSSP, 8-state):
---------------------S-SS----EEEEEEEE---SHHHHHHHHHHHHTSTTEEEEEEEGGGTEEEEEE-TTS-HHHHHHHHHHTT-EEEE-TT--------HHHHHHHHHHHHHHHHHHHHHHHHHHH-HHHHHHHHHHH-HHHHHHHHHHHHHHHHHHHHHHHTT-

Mean predicted aligned error: 18.19 Å

Foldseek 3Di:
DDDDDDDDDDPPPPPPDPPDDPPPDPQVWDKFKKAKPDDDDPVLQVLLQVLLVPDPFWDDWDADSVRSMIITTGHPPDDPVNSQVSSVVSVIHMDGDPDPPDPPPPPVVVVVVVVVVLCVLCVVVCCVPVVCVVDVVVVVVCCVPQPPVRVVVVNVVSVVVSCVPPVVVVVVD

Radius of gyration: 29.02 Å; Cα contacts (8 Å, |Δi|>4): 140; chains: 1; bounding box: 86×36×67 Å

pLDDT: mean 71.05, std 17.79, range [35.78, 93.8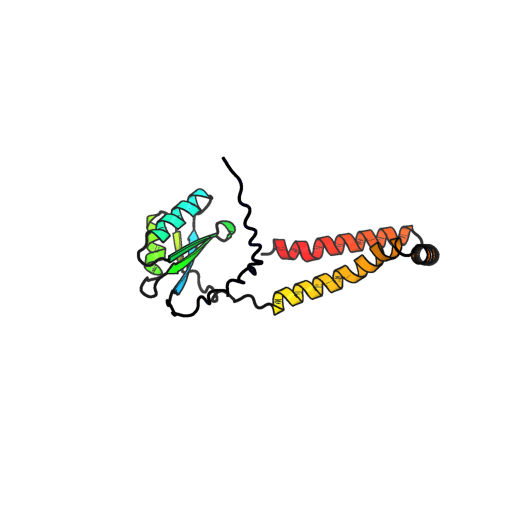8]

Nearest PDB structures (foldseek):
  4a4j-assembly1_A  TM=9.784E-01  e=8.551E-07  Synechocystis sp. PCC 6803
  1fvs-assembly1_A  TM=9.392E-01  e=6.046E-06  Saccharomyces cerevisiae
  1fvq-assembly1_A  TM=9.240E-01  e=2.580E-05  Saccharomyces cerevisiae
  6ff1-assembly1_A  TM=8.931E-01  e=1.034E-04  Staphylococcus aureus subsp. aureus NCTC 8325
  1yg0-assembly1_A  TM=8.665E-01  e=9.707E-05  Helicobacter pylori 26695